Protein AF-A0A925SWY0-F1 (afdb_monomer_lite)

Structure (mmCIF, N/CA/C/O backbone):
data_AF-A0A925SWY0-F1
#
_entry.id   AF-A0A925SWY0-F1
#
loop_
_atom_site.group_PDB
_atom_site.id
_atom_site.type_symbol
_atom_site.label_atom_id
_atom_site.label_alt_id
_atom_site.label_comp_id
_atom_site.label_asym_id
_atom_site.label_entity_id
_atom_site.label_seq_id
_atom_site.pdbx_PDB_ins_code
_atom_site.Cartn_x
_atom_site.Cartn_y
_atom_site.Cartn_z
_atom_site.occupancy
_atom_site.B_iso_or_equiv
_atom_site.auth_seq_id
_atom_site.auth_comp_id
_atom_site.auth_asym_id
_atom_site.auth_atom_id
_atom_site.pdbx_PDB_model_num
ATOM 1 N N . MET A 1 1 ? -48.241 41.321 -64.520 1.00 39.03 1 MET A N 1
ATOM 2 C CA . MET A 1 1 ? -48.816 40.493 -65.595 1.00 39.03 1 MET A CA 1
ATOM 3 C C . MET A 1 1 ? -47.763 39.474 -65.975 1.00 39.03 1 MET A C 1
ATOM 5 O O . MET A 1 1 ? -46.649 39.914 -66.207 1.00 39.03 1 MET A O 1
ATOM 9 N N . GLU A 1 2 ? -48.144 38.190 -65.977 1.00 37.97 2 GLU A N 1
ATOM 10 C CA . GLU A 1 2 ? -47.534 37.083 -66.750 1.00 37.97 2 GLU A CA 1
ATOM 11 C C . GLU A 1 2 ? -46.073 36.686 -66.425 1.00 37.97 2 GLU A C 1
ATOM 13 O O . GLU A 1 2 ? -45.224 37.525 -66.186 1.00 37.97 2 GLU A O 1
ATOM 18 N N . THR A 1 3 ? -45.656 35.418 -66.369 1.00 42.25 3 THR A N 1
ATOM 19 C CA . THR A 1 3 ? -46.301 34.116 -66.618 1.00 42.25 3 THR A CA 1
ATOM 20 C C . THR A 1 3 ? -45.400 33.007 -66.064 1.00 42.25 3 THR A C 1
ATOM 22 O O . THR A 1 3 ? -44.177 33.114 -66.081 1.00 42.25 3 THR A O 1
ATOM 25 N N . ALA A 1 4 ? -46.028 31.924 -65.614 1.00 44.41 4 ALA A N 1
ATOM 26 C CA . ALA A 1 4 ? -45.413 30.678 -65.172 1.00 44.41 4 ALA A CA 1
ATOM 27 C C . ALA A 1 4 ? -44.835 29.818 -66.317 1.00 44.41 4 ALA A C 1
ATOM 29 O O . ALA A 1 4 ? -45.397 29.825 -67.412 1.00 44.41 4 ALA A O 1
ATOM 30 N N . ARG A 1 5 ? -43.812 28.995 -66.006 1.00 41.12 5 ARG A N 1
ATOM 31 C CA . ARG A 1 5 ? -43.623 27.554 -66.360 1.00 41.12 5 ARG A CA 1
ATOM 32 C C . ARG A 1 5 ? -42.175 27.124 -66.028 1.00 41.12 5 ARG A C 1
ATOM 34 O O . ARG A 1 5 ? -41.246 27.774 -66.476 1.00 41.12 5 ARG A O 1
ATOM 41 N N . ALA A 1 6 ? -41.952 26.220 -65.060 1.00 38.09 6 ALA A N 1
ATOM 42 C CA . ALA A 1 6 ? -41.883 24.744 -65.199 1.00 38.09 6 ALA A CA 1
ATOM 43 C C . ALA A 1 6 ? -40.641 24.319 -66.026 1.00 38.09 6 ALA A C 1
ATOM 45 O O . ALA A 1 6 ? -40.458 24.848 -67.108 1.00 38.09 6 ALA A O 1
ATOM 46 N N . LEU A 1 7 ? -39.724 23.421 -65.653 1.00 41.41 7 LEU A N 1
ATOM 47 C CA . LEU A 1 7 ? -39.712 22.189 -64.857 1.00 41.41 7 LEU A CA 1
ATOM 48 C C . LEU A 1 7 ? -38.240 21.830 -64.547 1.00 41.41 7 LEU A C 1
ATOM 50 O O . LEU A 1 7 ? -37.372 22.167 -65.345 1.00 41.41 7 LEU A O 1
ATOM 54 N N . ALA A 1 8 ? -38.011 21.052 -63.482 1.00 37.22 8 ALA A N 1
ATOM 55 C CA . ALA A 1 8 ? -37.183 19.829 -63.449 1.00 37.22 8 ALA A CA 1
ATOM 56 C C . ALA A 1 8 ? -36.442 19.673 -62.109 1.00 37.22 8 ALA A C 1
ATOM 58 O O . ALA A 1 8 ? -35.601 20.489 -61.759 1.00 37.22 8 ALA A O 1
ATOM 59 N N . ALA A 1 9 ? -36.804 18.597 -61.397 1.00 39.03 9 ALA A N 1
ATOM 60 C CA . ALA A 1 9 ? -35.967 17.719 -60.573 1.00 39.03 9 ALA A CA 1
ATOM 61 C C . ALA A 1 9 ? -34.763 18.351 -59.842 1.00 39.03 9 ALA A C 1
ATOM 63 O O . ALA A 1 9 ? -33.804 18.811 -60.446 1.00 39.03 9 ALA A O 1
ATOM 64 N N . SER A 1 10 ? -34.648 18.207 -58.525 1.00 41.66 10 SER A N 1
ATOM 65 C CA . SER A 1 10 ? -34.156 16.934 -57.990 1.00 41.66 10 SER A CA 1
ATOM 66 C C . SER A 1 10 ? -34.475 16.789 -56.504 1.00 41.66 10 SER A C 1
ATOM 68 O O . SER A 1 10 ? -34.121 17.633 -55.685 1.00 41.66 10 SER A O 1
ATOM 70 N N . VAL A 1 11 ? -35.116 15.672 -56.168 1.00 48.31 11 VAL A N 1
ATOM 71 C CA . VAL A 1 11 ? -35.148 15.108 -54.820 1.00 48.31 11 VAL A CA 1
ATOM 72 C C . VAL A 1 11 ? -33.742 14.597 -54.508 1.00 48.31 11 VAL A C 1
ATOM 74 O O . VAL A 1 11 ? -33.259 13.695 -55.184 1.00 48.31 11 VAL A O 1
ATOM 77 N N . ALA A 1 12 ? -33.098 15.145 -53.484 1.00 42.97 12 ALA A N 1
ATOM 78 C CA . ALA A 1 12 ? -31.974 14.496 -52.820 1.00 42.97 12 ALA A CA 1
ATOM 79 C C . ALA A 1 12 ? -32.003 14.883 -51.342 1.00 42.97 12 ALA A C 1
ATOM 81 O O . ALA A 1 12 ? -31.404 15.861 -50.902 1.00 42.97 12 ALA A O 1
ATOM 82 N N . ALA A 1 13 ? -32.780 14.112 -50.587 1.00 45.69 13 ALA A N 1
ATOM 83 C CA . ALA A 1 13 ? -32.613 14.001 -49.155 1.00 45.69 13 ALA A CA 1
ATOM 84 C C . ALA A 1 13 ? -31.200 13.480 -48.869 1.00 45.69 13 ALA A C 1
ATOM 86 O O . ALA A 1 13 ? -30.834 12.417 -49.364 1.00 45.69 13 ALA A O 1
ATOM 87 N N . SER A 1 14 ? -30.448 14.186 -48.033 1.00 45.72 14 SER A N 1
ATOM 88 C CA . SER A 1 14 ? -29.241 13.632 -47.424 1.00 45.72 14 SER A CA 1
ATOM 89 C C . SER A 1 14 ? -29.274 13.943 -45.938 1.00 45.72 14 SER A C 1
ATOM 91 O O . SER A 1 14 ? -28.936 15.037 -45.493 1.00 45.72 14 SER A O 1
ATOM 93 N N . LEU A 1 15 ? -29.756 12.954 -45.188 1.00 45.56 15 LEU A N 1
ATOM 94 C CA . LEU A 1 15 ? -29.661 12.860 -43.740 1.00 45.56 15 LEU A CA 1
ATOM 95 C C . LEU A 1 15 ? -28.187 12.963 -43.330 1.00 45.56 15 LEU A C 1
ATOM 97 O O . LEU A 1 15 ? -27.395 12.069 -43.624 1.00 45.56 15 LEU A O 1
ATOM 101 N N . ALA A 1 16 ? -27.824 14.034 -42.630 1.00 44.03 16 ALA A N 1
ATOM 102 C CA . ALA A 1 16 ? -26.565 14.108 -41.905 1.00 44.03 16 ALA A CA 1
ATOM 103 C C . ALA A 1 16 ? -26.650 13.166 -40.692 1.00 44.03 16 ALA A C 1
ATOM 105 O O . ALA A 1 16 ? -27.007 13.574 -39.589 1.00 44.03 16 ALA A O 1
ATOM 106 N N . PHE A 1 17 ? -26.387 11.877 -40.908 1.00 44.59 17 PHE A N 1
ATOM 107 C CA . PHE A 1 17 ? -26.190 10.932 -39.817 1.00 44.59 17 PHE A CA 1
ATOM 108 C C . PHE A 1 17 ? -24.832 11.241 -39.186 1.00 44.59 17 PHE A C 1
ATOM 110 O O . PHE A 1 17 ? -23.787 11.057 -39.811 1.00 44.59 17 PHE A O 1
ATOM 117 N N . ALA A 1 18 ? -24.852 11.773 -37.965 1.00 46.91 18 ALA A N 1
ATOM 118 C CA . ALA A 1 18 ? -23.662 11.975 -37.161 1.00 46.91 18 ALA A CA 1
ATOM 119 C C . ALA A 1 18 ? -22.962 10.623 -36.971 1.00 46.91 18 ALA A C 1
ATOM 121 O O . ALA A 1 18 ? -23.422 9.765 -36.221 1.00 46.91 18 ALA A O 1
ATOM 122 N N . ALA A 1 19 ? -21.847 10.421 -37.670 1.00 47.28 19 ALA A N 1
ATOM 123 C CA . ALA A 1 19 ? -20.934 9.332 -37.382 1.00 47.28 19 ALA A CA 1
ATOM 124 C C . ALA A 1 19 ? -20.216 9.663 -36.068 1.00 47.28 19 ALA A C 1
ATOM 126 O O . ALA A 1 19 ? -19.109 10.198 -36.059 1.00 47.28 19 ALA A O 1
ATOM 127 N N . SER A 1 20 ? -20.860 9.373 -34.937 1.00 49.78 20 SER A N 1
ATOM 128 C CA . SER A 1 20 ? -20.145 9.175 -33.684 1.00 49.78 20 SER A CA 1
ATOM 129 C C . SER A 1 20 ? -19.265 7.950 -33.896 1.00 49.78 20 SER A C 1
ATOM 131 O O . SER A 1 20 ? -19.716 6.816 -33.747 1.00 49.78 20 SER A O 1
ATOM 133 N N . ALA A 1 21 ? -18.027 8.173 -34.333 1.00 54.19 21 ALA A N 1
ATOM 134 C CA . ALA A 1 21 ? -16.997 7.157 -34.292 1.00 54.19 21 ALA A CA 1
ATOM 135 C C . ALA A 1 21 ? -16.901 6.708 -32.831 1.00 54.19 21 ALA A C 1
ATOM 137 O O . ALA A 1 21 ? -16.357 7.419 -31.987 1.00 54.19 21 ALA A O 1
ATOM 138 N N . MET A 1 22 ? -17.512 5.565 -32.522 1.00 49.16 22 MET A N 1
ATOM 139 C CA . MET A 1 22 ? -17.294 4.858 -31.274 1.00 49.16 22 MET A CA 1
ATOM 140 C C . MET A 1 22 ? -15.820 4.462 -31.300 1.00 49.16 22 MET A C 1
ATOM 142 O O . MET A 1 22 ? -15.460 3.429 -31.864 1.00 49.16 22 MET A O 1
ATOM 146 N N . ALA A 1 23 ? -14.953 5.338 -30.792 1.00 49.50 23 ALA A N 1
ATOM 147 C CA . ALA A 1 23 ? -13.574 4.993 -30.525 1.00 49.50 23 ALA A CA 1
ATOM 148 C C . ALA A 1 23 ? -13.637 3.788 -29.591 1.00 49.50 23 ALA A C 1
ATOM 150 O O . ALA A 1 23 ? -14.076 3.908 -28.446 1.00 49.50 23 ALA A O 1
ATOM 151 N N . ALA A 1 24 ? -13.291 2.611 -30.115 1.00 51.25 24 ALA A N 1
ATOM 152 C CA . ALA A 1 24 ? -13.107 1.441 -29.282 1.00 51.25 24 ALA A CA 1
ATOM 153 C C . ALA A 1 24 ? -12.160 1.859 -28.148 1.00 51.25 24 ALA A C 1
ATOM 155 O O . ALA A 1 24 ? -11.142 2.502 -28.443 1.00 51.25 24 ALA A O 1
ATOM 156 N N . PRO A 1 25 ? -12.489 1.582 -26.873 1.00 54.09 25 PRO A N 1
ATOM 157 C CA . PRO A 1 25 ? -11.560 1.874 -25.798 1.00 54.09 25 PRO A CA 1
ATOM 158 C C . PRO A 1 25 ? -10.226 1.219 -26.162 1.00 54.09 25 PRO A C 1
ATOM 160 O O . PRO A 1 25 ? -10.191 0.048 -26.552 1.00 54.09 25 PRO A O 1
ATOM 163 N N . ALA A 1 26 ? -9.146 2.003 -26.126 1.00 55.38 26 ALA A N 1
ATOM 164 C CA . ALA A 1 26 ? -7.800 1.488 -26.339 1.00 55.38 26 ALA A CA 1
ATOM 165 C C . ALA A 1 26 ? -7.596 0.242 -25.457 1.00 55.38 26 ALA A C 1
ATOM 167 O O . ALA A 1 26 ? -8.154 0.203 -24.355 1.00 55.38 26 ALA A O 1
ATOM 168 N N . PRO A 1 27 ? -6.833 -0.773 -25.909 1.00 54.00 27 PRO A N 1
ATOM 169 C CA . PRO A 1 27 ? -6.616 -1.981 -25.124 1.00 54.00 27 PRO A CA 1
ATOM 170 C C . PRO A 1 27 ? -6.120 -1.590 -23.729 1.00 54.00 27 PRO A C 1
ATOM 172 O O . PRO A 1 27 ? -5.037 -1.023 -23.577 1.00 54.00 27 PRO A O 1
ATOM 175 N N . GLN A 1 28 ? -6.949 -1.837 -22.713 1.00 58.16 28 GLN A N 1
ATOM 176 C CA . GLN A 1 28 ? -6.592 -1.559 -21.331 1.00 58.16 28 GLN A CA 1
ATOM 177 C C . GLN A 1 28 ? -5.459 -2.510 -20.956 1.00 58.16 28 GLN A C 1
ATOM 179 O O . GLN A 1 28 ? -5.623 -3.727 -20.986 1.00 58.16 28 GLN A O 1
ATOM 184 N N . THR A 1 29 ? -4.294 -1.955 -20.632 1.00 75.44 29 THR A N 1
ATOM 185 C CA . THR A 1 29 ? -3.187 -2.753 -20.097 1.00 75.44 29 THR A CA 1
ATOM 186 C C . THR A 1 29 ? -3.582 -3.348 -18.742 1.00 75.44 29 THR A C 1
ATOM 188 O O . THR A 1 29 ? -4.391 -2.753 -18.022 1.00 75.44 29 THR A O 1
ATOM 191 N N . ASP A 1 30 ? -2.987 -4.481 -18.348 1.00 78.69 30 ASP A N 1
ATOM 192 C CA . ASP A 1 30 ? -3.190 -5.074 -17.013 1.00 78.69 30 ASP A CA 1
ATOM 193 C C . ASP A 1 30 ? -2.982 -4.049 -15.885 1.00 78.69 30 ASP A C 1
ATOM 195 O O . ASP A 1 30 ? -3.683 -4.066 -14.873 1.00 78.69 30 ASP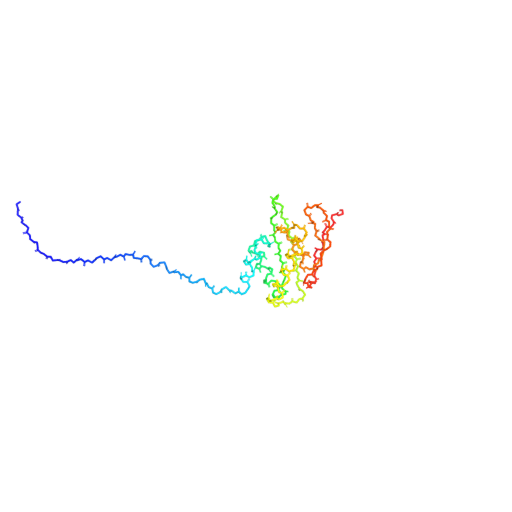 A O 1
ATOM 199 N N . ALA A 1 31 ? -2.058 -3.103 -16.088 1.00 78.25 31 ALA A N 1
ATOM 200 C CA . ALA A 1 31 ? -1.811 -2.003 -15.168 1.00 78.25 31 ALA A CA 1
ATOM 201 C C . ALA A 1 31 ? -3.025 -1.076 -15.019 1.00 78.25 31 ALA A C 1
ATOM 203 O O . ALA A 1 31 ? -3.436 -0.775 -13.901 1.00 78.25 31 ALA A O 1
ATOM 204 N N . SER A 1 32 ? -3.620 -0.654 -16.138 1.00 82.12 32 SER A N 1
ATOM 205 C CA . SER A 1 32 ? -4.792 0.226 -16.152 1.00 82.12 32 SER A CA 1
A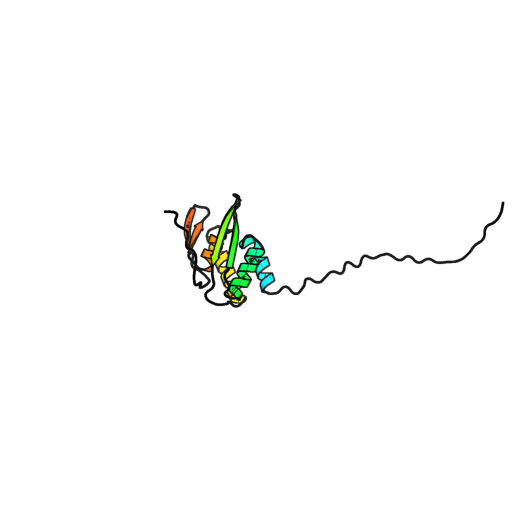TOM 206 C C . SER A 1 32 ? -6.012 -0.451 -15.529 1.00 82.12 32 SER A C 1
ATOM 208 O O . SER A 1 32 ? -6.753 0.190 -14.790 1.00 82.12 32 SER A O 1
ATOM 210 N N . HIS A 1 33 ? -6.200 -1.750 -15.783 1.00 85.50 33 HIS A N 1
ATOM 211 C CA . HIS A 1 33 ? -7.292 -2.517 -15.186 1.00 85.50 33 HIS A CA 1
ATOM 212 C C . HIS A 1 33 ? -7.152 -2.606 -13.658 1.00 85.50 33 HIS A C 1
ATOM 214 O O . HIS A 1 33 ? -8.104 -2.322 -12.931 1.00 85.50 33 HIS A O 1
ATOM 220 N N . LEU A 1 34 ? -5.947 -2.918 -13.160 1.00 85.94 34 LEU A N 1
ATOM 221 C CA . LEU A 1 34 ? -5.655 -2.916 -11.724 1.00 85.94 34 LEU A CA 1
ATOM 222 C C . LEU A 1 34 ? -5.843 -1.518 -11.119 1.00 85.94 34 LEU A C 1
ATOM 224 O O . LEU A 1 34 ? -6.522 -1.378 -10.107 1.00 85.94 34 LEU A O 1
ATOM 228 N N . ALA A 1 35 ? -5.295 -0.475 -11.742 1.00 86.81 35 ALA A N 1
ATOM 229 C CA . ALA A 1 35 ? -5.411 0.886 -11.228 1.00 86.81 35 ALA A CA 1
ATOM 230 C C . ALA A 1 35 ? -6.880 1.322 -11.093 1.00 86.81 35 ALA A C 1
ATOM 232 O O . ALA A 1 35 ? -7.270 1.840 -10.052 1.00 86.81 35 ALA A O 1
ATOM 233 N N . THR A 1 36 ? -7.722 1.043 -12.094 1.00 88.06 36 THR A N 1
ATOM 234 C CA . THR A 1 36 ? -9.161 1.336 -12.021 1.00 88.06 36 THR A CA 1
ATOM 235 C C . THR A 1 36 ? -9.852 0.545 -10.912 1.00 88.06 36 THR A C 1
ATOM 237 O O . THR A 1 36 ? -10.584 1.137 -10.122 1.00 88.06 36 THR A O 1
ATOM 240 N N . GLN A 1 37 ? -9.580 -0.758 -10.792 1.00 87.69 37 GLN A N 1
ATOM 241 C CA . GLN A 1 37 ? -10.143 -1.615 -9.742 1.00 87.69 37 GLN A CA 1
ATOM 242 C C . GLN A 1 37 ? -9.817 -1.118 -8.325 1.00 87.69 37 GLN A C 1
ATOM 244 O O . GLN A 1 37 ? -10.655 -1.204 -7.431 1.00 87.69 37 GLN A O 1
ATOM 249 N N . TYR A 1 38 ? -8.592 -0.639 -8.104 1.00 87.44 38 TYR A N 1
ATOM 250 C CA . TYR A 1 38 ? -8.123 -0.217 -6.784 1.00 87.44 38 TYR A CA 1
ATOM 251 C C . TYR A 1 38 ? -8.214 1.295 -6.564 1.00 87.44 38 TYR A C 1
ATOM 253 O O . TYR A 1 38 ? -7.789 1.765 -5.517 1.00 87.44 38 TYR A O 1
ATOM 261 N N . SER A 1 39 ? -8.770 2.059 -7.506 1.00 88.56 39 SER A N 1
ATOM 262 C CA . SER A 1 39 ? -8.841 3.523 -7.439 1.00 88.56 39 SER A CA 1
ATOM 263 C C . SER A 1 39 ? -9.609 4.025 -6.216 1.00 88.56 39 SER A C 1
ATOM 265 O O . SER A 1 39 ? -9.085 4.840 -5.462 1.00 88.56 39 SER A O 1
ATOM 267 N N . GLU A 1 40 ? -10.803 3.491 -5.957 1.00 86.38 40 GLU A N 1
ATOM 268 C CA . GLU A 1 40 ? -11.606 3.854 -4.782 1.00 86.38 40 GLU A CA 1
ATOM 269 C C . GLU A 1 40 ? -10.906 3.466 -3.475 1.00 86.38 40 GLU A C 1
ATOM 271 O O . GLU A 1 40 ? -10.887 4.235 -2.516 1.00 86.38 40 GLU A O 1
ATOM 276 N N . TRP A 1 41 ? -10.272 2.292 -3.459 1.00 87.00 41 TRP A N 1
ATOM 277 C CA . TRP A 1 41 ? -9.538 1.791 -2.299 1.00 87.00 41 TRP A CA 1
ATOM 278 C C . TRP A 1 41 ? -8.249 2.579 -2.033 1.00 87.00 41 TRP A C 1
ATOM 280 O O . TRP A 1 41 ? -7.907 2.818 -0.884 1.00 87.00 41 TRP A O 1
ATOM 290 N N . ALA A 1 42 ? -7.546 3.020 -3.075 1.00 85.62 42 ALA A N 1
ATOM 291 C CA . ALA A 1 42 ? -6.311 3.792 -2.971 1.00 85.62 42 ALA A CA 1
ATOM 292 C C . ALA A 1 42 ? -6.553 5.291 -2.707 1.00 85.62 42 ALA A C 1
ATOM 294 O O . ALA A 1 42 ? -5.595 6.055 -2.601 1.00 85.62 42 ALA A O 1
ATOM 295 N N . GLY A 1 43 ? -7.812 5.735 -2.640 1.00 85.56 43 GLY A N 1
ATOM 296 C CA . GLY A 1 43 ? -8.180 7.144 -2.478 1.00 85.56 43 GLY A CA 1
ATOM 297 C C . GLY A 1 43 ? -8.055 7.984 -3.756 1.00 85.56 43 GLY A C 1
ATOM 298 O O . GLY A 1 43 ? -7.981 9.207 -3.674 1.00 85.56 43 GLY A O 1
ATOM 299 N N . GLY A 1 44 ? -8.019 7.348 -4.929 1.00 88.62 44 GLY A N 1
ATOM 300 C CA . GLY A 1 44 ? -8.068 7.997 -6.239 1.00 88.62 44 GLY A CA 1
ATOM 301 C C . GLY A 1 44 ? -7.289 7.256 -7.330 1.00 88.62 44 GLY A C 1
ATOM 302 O O . GLY A 1 44 ? -6.414 6.431 -7.060 1.00 88.62 44 GLY A O 1
ATOM 303 N N . GLN A 1 45 ? -7.568 7.604 -8.592 1.00 87.12 45 GLN A N 1
ATOM 304 C CA . GLN A 1 45 ? -6.903 7.007 -9.757 1.00 87.12 45 GLN A CA 1
ATOM 305 C C . GLN A 1 45 ? -5.386 7.269 -9.767 1.00 87.12 45 GLN A C 1
ATOM 307 O O . GLN A 1 45 ? -4.622 6.354 -10.057 1.00 87.12 45 GLN A O 1
ATOM 312 N N . SER A 1 46 ? -4.934 8.479 -9.407 1.00 87.31 46 SER A N 1
ATOM 313 C CA . SER A 1 46 ? -3.499 8.817 -9.371 1.00 87.31 46 SER A CA 1
ATOM 314 C C . SER A 1 46 ? -2.715 7.960 -8.376 1.00 87.31 46 SER A C 1
ATOM 316 O O . SER A 1 46 ? -1.603 7.531 -8.668 1.00 87.31 46 SER A O 1
ATOM 318 N N . ASN A 1 47 ? -3.306 7.671 -7.215 1.00 88.62 47 ASN A N 1
ATOM 319 C CA . ASN A 1 47 ? -2.689 6.819 -6.201 1.00 88.62 47 ASN A CA 1
ATOM 320 C C . ASN A 1 47 ? -2.602 5.364 -6.667 1.00 88.62 47 ASN A C 1
ATOM 322 O O . ASN A 1 47 ? -1.586 4.704 -6.457 1.00 88.62 47 ASN A O 1
ATOM 326 N N . ALA A 1 48 ? -3.659 4.864 -7.309 1.00 89.25 48 ALA A N 1
ATOM 327 C CA . ALA A 1 48 ? -3.680 3.504 -7.825 1.00 89.25 48 ALA A CA 1
ATOM 328 C C . ALA A 1 48 ? -2.681 3.312 -8.978 1.00 89.25 48 ALA A C 1
ATOM 330 O O . ALA A 1 48 ? -1.988 2.296 -9.017 1.00 89.25 48 ALA A O 1
ATOM 331 N N . ASP A 1 49 ? -2.543 4.301 -9.865 1.00 89.31 49 ASP A N 1
ATOM 332 C CA . ASP A 1 49 ? -1.520 4.297 -10.915 1.00 89.31 49 ASP A CA 1
ATOM 333 C C . ASP A 1 49 ? -0.106 4.295 -10.315 1.00 89.31 49 ASP A C 1
ATOM 335 O O . ASP A 1 49 ? 0.698 3.416 -10.630 1.00 89.31 49 ASP A O 1
ATOM 339 N N . ALA A 1 50 ? 0.159 5.186 -9.351 1.00 88.69 50 ALA A N 1
ATOM 340 C CA . ALA A 1 50 ? 1.440 5.249 -8.650 1.00 88.69 50 ALA A CA 1
ATOM 341 C C . ALA A 1 50 ? 1.781 3.932 -7.933 1.00 88.69 50 ALA A C 1
ATOM 343 O O . ALA A 1 50 ? 2.926 3.483 -7.984 1.00 88.69 50 ALA A O 1
ATOM 344 N N . LEU A 1 51 ? 0.798 3.277 -7.305 1.00 87.44 51 LEU A N 1
ATOM 345 C CA . LEU A 1 51 ? 0.969 1.968 -6.670 1.00 87.44 51 LEU A CA 1
ATOM 346 C C . LEU A 1 51 ? 1.352 0.891 -7.674 1.00 87.44 51 LEU A C 1
ATOM 348 O O . LEU A 1 51 ? 2.335 0.177 -7.474 1.00 87.44 51 LEU A O 1
ATOM 352 N N . VAL A 1 52 ? 0.570 0.756 -8.744 1.00 89.12 52 VAL A N 1
ATOM 353 C CA . VAL A 1 52 ? 0.778 -0.293 -9.741 1.00 89.12 52 VAL A CA 1
ATOM 354 C C . VAL A 1 52 ? 2.106 -0.073 -10.460 1.00 89.12 52 VAL A C 1
ATOM 356 O O . VAL A 1 52 ? 2.896 -1.011 -10.571 1.00 89.12 52 VAL A O 1
ATOM 359 N N . ALA A 1 53 ? 2.399 1.160 -10.878 1.00 87.50 53 ALA A N 1
ATOM 360 C CA . ALA A 1 53 ? 3.654 1.516 -11.524 1.00 87.50 53 ALA A CA 1
ATOM 361 C C . ALA A 1 53 ? 4.854 1.353 -10.581 1.00 87.50 53 ALA A C 1
ATOM 363 O O . ALA A 1 53 ? 5.874 0.789 -10.983 1.00 87.50 53 ALA A O 1
ATOM 364 N N . GLY A 1 54 ? 4.752 1.793 -9.325 1.00 86.31 54 GLY A N 1
ATOM 365 C CA . GLY A 1 54 ? 5.849 1.697 -8.366 1.00 86.31 54 GLY A CA 1
ATOM 366 C C . GLY A 1 54 ? 6.152 0.262 -7.953 1.00 86.31 54 GLY A C 1
ATOM 367 O O . GLY A 1 54 ? 7.307 -0.155 -8.013 1.00 86.31 54 GLY A O 1
ATOM 368 N N . LEU A 1 55 ? 5.131 -0.54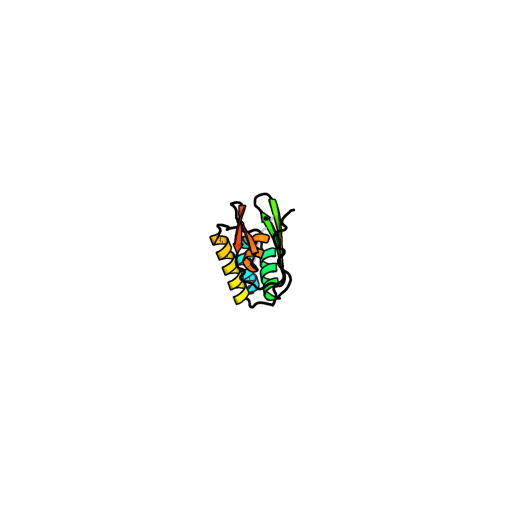9 -7.657 1.00 87.06 55 LEU A N 1
ATOM 369 C CA . LEU A 1 55 ? 5.308 -1.978 -7.364 1.00 87.06 55 LEU A CA 1
ATOM 370 C C . LEU A 1 55 ? 5.852 -2.746 -8.576 1.00 87.06 55 LEU A C 1
ATOM 372 O O . LEU A 1 55 ? 6.710 -3.617 -8.427 1.00 87.06 55 LEU A O 1
ATOM 376 N N . ARG A 1 56 ? 5.395 -2.407 -9.786 1.00 86.12 56 ARG A N 1
ATOM 377 C CA . ARG A 1 56 ? 5.871 -3.028 -11.027 1.00 86.12 56 ARG A CA 1
ATOM 378 C C . ARG A 1 56 ? 7.339 -2.727 -11.297 1.00 86.12 56 ARG A C 1
ATOM 380 O O . ARG A 1 56 ? 8.087 -3.635 -11.644 1.00 86.12 56 ARG A O 1
ATOM 387 N N . ASN A 1 57 ? 7.740 -1.468 -11.160 1.00 84.75 57 ASN A N 1
ATOM 388 C CA . ASN A 1 57 ? 9.078 -1.011 -11.528 1.00 84.75 57 ASN A CA 1
ATOM 389 C C . ASN A 1 57 ? 10.074 -1.044 -10.357 1.00 84.75 57 ASN A C 1
ATOM 391 O O . ASN A 1 57 ? 11.257 -0.793 -10.563 1.00 84.75 57 ASN A O 1
ATOM 395 N N . GLY A 1 58 ? 9.621 -1.350 -9.136 1.00 83.38 58 GLY A N 1
ATOM 396 C CA . GLY A 1 58 ? 10.435 -1.189 -7.928 1.00 83.38 58 GLY A CA 1
ATOM 397 C C . GLY A 1 58 ? 10.767 0.281 -7.646 1.00 83.38 58 GLY A C 1
ATOM 398 O O . GLY A 1 58 ? 11.817 0.585 -7.086 1.00 83.38 58 GLY A O 1
ATOM 399 N N . ALA A 1 59 ? 9.901 1.194 -8.087 1.00 84.75 59 ALA A N 1
ATOM 400 C CA . ALA A 1 59 ? 10.074 2.634 -7.956 1.00 84.75 59 ALA A CA 1
ATOM 401 C C . ALA A 1 59 ? 9.385 3.150 -6.678 1.00 84.75 59 ALA A C 1
ATOM 403 O O . ALA A 1 59 ? 8.454 2.507 -6.183 1.00 84.75 59 ALA A O 1
ATOM 404 N N . PRO A 1 60 ? 9.829 4.296 -6.129 1.00 83.31 60 PRO A N 1
ATOM 405 C CA . PRO A 1 60 ? 9.174 4.908 -4.979 1.00 83.31 60 PRO A CA 1
ATOM 406 C C . PRO A 1 60 ? 7.709 5.233 -5.294 1.00 83.31 60 PRO A C 1
ATOM 408 O O . PRO A 1 60 ? 7.398 5.852 -6.310 1.00 83.31 60 PRO A O 1
ATOM 411 N N . VAL A 1 61 ? 6.820 4.820 -4.396 1.00 87.62 61 VAL A N 1
ATOM 412 C CA . VAL A 1 61 ? 5.388 5.115 -4.413 1.00 87.62 61 VAL A CA 1
ATOM 413 C C . VAL A 1 61 ? 5.124 6.222 -3.408 1.00 87.62 61 VAL A C 1
ATOM 415 O O . VAL A 1 61 ? 5.612 6.172 -2.281 1.00 87.62 61 VAL A O 1
ATOM 418 N N . THR A 1 62 ? 4.320 7.209 -3.790 1.00 87.81 62 THR A N 1
ATOM 419 C CA . THR A 1 62 ? 3.771 8.205 -2.867 1.00 87.81 62 THR A CA 1
ATOM 420 C C . THR A 1 62 ? 2.261 8.216 -3.008 1.00 87.81 62 THR A C 1
ATOM 422 O O . THR A 1 62 ? 1.731 8.267 -4.114 1.00 87.81 62 THR A O 1
ATOM 425 N N . LEU A 1 63 ? 1.586 8.133 -1.872 1.00 88.62 63 LEU A N 1
ATOM 426 C CA . LEU A 1 63 ? 0.144 8.086 -1.741 1.00 88.62 63 LEU A CA 1
ATOM 427 C C . LEU A 1 63 ? -0.327 9.336 -1.026 1.00 88.62 63 LEU A C 1
ATOM 429 O O . LEU A 1 63 ? 0.221 9.695 0.016 1.00 88.62 63 LEU A O 1
ATOM 433 N N . VAL A 1 64 ? -1.363 9.962 -1.573 1.00 88.44 64 VAL A N 1
ATOM 434 C CA . VAL A 1 64 ? -2.003 11.128 -0.967 1.00 88.44 64 VAL A CA 1
ATOM 435 C C . VAL A 1 64 ? -3.498 10.876 -0.923 1.00 88.44 64 VAL A C 1
ATOM 437 O O . VAL A 1 64 ? -4.162 10.880 -1.954 1.00 88.44 64 VAL A O 1
ATOM 440 N N . THR A 1 65 ? -4.034 10.631 0.266 1.00 85.31 65 THR A N 1
ATOM 441 C CA . THR A 1 65 ? -5.467 10.368 0.453 1.00 85.31 65 THR A CA 1
ATOM 442 C C . THR A 1 65 ? -6.108 11.476 1.269 1.00 85.31 65 THR A C 1
ATOM 444 O O . THR A 1 65 ? -5.539 11.924 2.268 1.00 85.31 65 THR A O 1
ATOM 447 N N . ASN A 1 66 ? -7.326 11.852 0.896 1.00 83.25 66 ASN A N 1
ATOM 448 C CA . ASN A 1 66 ? -8.147 12.792 1.644 1.00 83.25 66 ASN A CA 1
ATOM 449 C C . ASN A 1 66 ? -9.172 12.016 2.478 1.00 83.25 66 ASN A C 1
ATOM 451 O O . ASN A 1 66 ? -9.996 11.284 1.935 1.00 83.25 66 ASN A O 1
ATOM 455 N N . GLY A 1 67 ? -9.115 12.174 3.798 1.00 71.38 67 GLY A N 1
ATOM 456 C CA . GLY A 1 67 ? -10.120 11.652 4.718 1.00 71.38 67 GLY A CA 1
ATOM 457 C C . GLY A 1 67 ? -11.420 12.457 4.668 1.00 71.38 67 GLY A C 1
ATOM 458 O O . GLY A 1 67 ? -11.442 13.606 4.218 1.00 71.38 67 GLY A O 1
ATOM 459 N N . ALA A 1 68 ? -12.502 11.864 5.180 1.00 68.50 68 ALA A N 1
ATOM 460 C CA . ALA A 1 68 ? -13.827 12.490 5.234 1.00 68.50 68 ALA A CA 1
ATOM 461 C C . ALA A 1 68 ? -13.823 13.838 5.988 1.00 68.50 68 ALA A C 1
ATOM 463 O O . ALA A 1 68 ? -14.534 14.765 5.606 1.00 68.50 68 ALA A O 1
ATOM 464 N N . ASP A 1 69 ? -12.951 13.989 6.987 1.00 71.25 69 ASP A N 1
ATOM 465 C CA . ASP A 1 69 ? -12.778 15.210 7.787 1.00 71.25 69 ASP A CA 1
ATOM 466 C C . ASP A 1 69 ? -11.907 16.290 7.111 1.00 71.25 69 ASP A C 1
ATOM 468 O O . ASP A 1 69 ? -11.480 17.251 7.749 1.00 71.25 69 ASP A O 1
ATOM 472 N N . ARG A 1 70 ? -11.617 16.146 5.809 1.00 73.31 70 ARG A N 1
ATOM 473 C CA . ARG A 1 70 ? -10.634 16.939 5.038 1.00 73.31 70 ARG A CA 1
ATOM 474 C C . ARG A 1 70 ? -9.179 16.778 5.493 1.00 73.31 70 ARG A C 1
ATOM 476 O O . ARG A 1 70 ? -8.312 17.511 5.021 1.00 73.31 70 ARG A O 1
ATOM 483 N N . SER A 1 71 ? -8.894 15.812 6.360 1.00 77.00 71 SER A N 1
ATOM 484 C CA . SER A 1 71 ? -7.528 15.445 6.735 1.00 77.00 71 SER A CA 1
ATOM 485 C C . SER A 1 71 ? -6.778 14.885 5.530 1.00 77.00 71 SER A C 1
ATOM 487 O O . SER A 1 71 ? -7.297 14.029 4.815 1.00 77.00 71 SER A O 1
ATOM 489 N N . VAL A 1 72 ? -5.552 15.349 5.302 1.00 82.38 72 VAL A N 1
ATOM 490 C CA . VAL A 1 72 ? -4.675 14.817 4.253 1.00 82.38 72 VAL A CA 1
ATOM 491 C C . VAL A 1 72 ? -3.700 13.847 4.905 1.00 82.38 72 VAL A C 1
ATOM 493 O O . VAL A 1 72 ? -2.961 14.235 5.804 1.00 82.38 72 VAL A O 1
ATOM 496 N N . SER A 1 73 ? -3.701 12.595 4.454 1.00 83.25 73 SER A N 1
ATOM 497 C CA . SER A 1 73 ? -2.713 11.591 4.856 1.00 83.25 73 SER A CA 1
ATOM 498 C C . SER A 1 73 ? -1.780 11.336 3.679 1.00 83.25 73 SER A C 1
ATOM 500 O O . SER A 1 73 ? -2.231 11.165 2.541 1.00 83.25 73 SER A O 1
ATOM 502 N N . ILE A 1 74 ? -0.479 11.371 3.959 1.00 86.19 74 ILE A N 1
ATOM 503 C CA . ILE A 1 74 ? 0.586 11.194 2.976 1.00 86.19 74 ILE A CA 1
ATOM 504 C C . ILE A 1 74 ? 1.469 10.057 3.461 1.00 86.19 74 ILE A C 1
ATOM 506 O O . ILE A 1 74 ? 1.979 10.096 4.578 1.00 86.19 74 ILE A O 1
ATOM 510 N N . ALA A 1 75 ? 1.676 9.067 2.605 1.00 84.38 75 ALA A N 1
ATOM 511 C CA . ALA A 1 75 ? 2.547 7.940 2.892 1.00 84.38 75 ALA A CA 1
ATOM 512 C C . ALA A 1 75 ? 3.382 7.608 1.663 1.00 84.38 75 ALA A C 1
ATOM 514 O O . ALA A 1 75 ? 2.976 7.864 0.529 1.00 84.38 75 ALA A O 1
ATOM 515 N N . GLY A 1 76 ? 4.563 7.043 1.875 1.00 83.88 76 GLY A N 1
ATOM 516 C CA . GLY A 1 76 ? 5.477 6.769 0.785 1.00 83.88 76 GLY A CA 1
ATOM 517 C C . GLY A 1 76 ? 6.410 5.623 1.101 1.00 83.88 76 GLY A C 1
ATOM 518 O O . GLY A 1 76 ? 6.908 5.489 2.218 1.00 83.88 76 GLY A O 1
ATOM 519 N N . PHE A 1 77 ? 6.650 4.792 0.096 1.00 82.56 77 PHE A N 1
ATOM 520 C CA . PHE A 1 77 ? 7.492 3.625 0.258 1.00 82.56 77 PHE A CA 1
ATOM 521 C C . PHE A 1 77 ? 8.156 3.165 -1.021 1.00 82.56 77 PHE A C 1
ATOM 523 O O . PHE A 1 77 ? 7.692 3.449 -2.122 1.00 82.56 77 PHE A O 1
ATOM 530 N N . THR A 1 78 ? 9.219 2.383 -0.856 1.00 81.81 78 THR A N 1
ATOM 531 C CA . THR A 1 78 ? 9.988 1.852 -1.979 1.00 81.81 78 THR A CA 1
ATOM 532 C C . THR A 1 78 ? 10.053 0.327 -1.897 1.00 81.81 78 THR A C 1
ATOM 534 O O . THR A 1 78 ? 10.654 -0.205 -0.950 1.00 81.81 78 THR A O 1
ATOM 537 N N . PRO A 1 79 ? 9.470 -0.394 -2.874 1.00 80.12 79 PRO A N 1
ATOM 538 C CA . PRO A 1 79 ? 9.580 -1.848 -2.960 1.00 80.12 79 PRO A CA 1
ATOM 539 C C . PRO A 1 79 ? 11.051 -2.269 -3.063 1.00 80.12 79 PRO A C 1
ATOM 541 O O . PRO A 1 79 ? 11.860 -1.572 -3.674 1.00 80.12 79 PRO A O 1
ATOM 544 N N . THR A 1 80 ? 11.435 -3.408 -2.479 1.00 74.94 80 THR A N 1
ATOM 545 C CA . THR A 1 80 ? 12.832 -3.884 -2.580 1.00 74.94 80 THR A CA 1
ATOM 546 C C . THR A 1 80 ? 13.200 -4.375 -3.977 1.00 74.94 80 THR A C 1
ATOM 548 O O . THR A 1 80 ? 14.384 -4.383 -4.315 1.00 74.94 80 THR A O 1
ATOM 551 N N . ALA A 1 81 ? 12.211 -4.813 -4.760 1.00 76.38 81 ALA A N 1
ATOM 552 C CA . ALA A 1 81 ? 12.384 -5.371 -6.092 1.00 76.38 81 ALA A CA 1
ATOM 553 C C . ALA A 1 81 ? 11.126 -5.148 -6.956 1.00 76.38 81 ALA A C 1
ATOM 555 O O . ALA A 1 81 ? 10.020 -5.086 -6.410 1.00 76.38 81 ALA A O 1
ATOM 556 N N . PRO A 1 82 ? 11.277 -5.064 -8.292 1.00 83.19 82 PRO A N 1
ATOM 557 C CA . PRO A 1 82 ? 10.149 -5.009 -9.217 1.00 83.19 82 PRO A CA 1
ATOM 558 C C . PRO A 1 82 ? 9.304 -6.289 -9.152 1.00 83.19 82 PRO A C 1
ATOM 560 O O . PRO A 1 82 ? 9.833 -7.402 -9.114 1.00 83.19 82 PRO A O 1
ATOM 563 N N . MET A 1 83 ? 7.979 -6.135 -9.163 1.00 81.88 83 MET A N 1
ATOM 564 C CA . MET A 1 83 ? 7.020 -7.236 -9.058 1.00 81.88 83 MET A CA 1
ATOM 565 C C . MET A 1 83 ? 6.294 -7.525 -10.379 1.00 81.88 83 MET A C 1
ATOM 567 O O . MET A 1 83 ? 6.036 -6.655 -11.214 1.00 81.88 83 MET A O 1
ATOM 571 N N . SER A 1 84 ? 5.909 -8.787 -10.576 1.00 85.19 84 SER A N 1
ATOM 572 C CA . SER A 1 84 ? 5.016 -9.171 -11.679 1.00 85.19 84 SER A CA 1
ATOM 573 C C . SER A 1 84 ? 3.586 -8.683 -11.430 1.00 85.19 84 SER A C 1
ATOM 575 O O . SER A 1 84 ? 3.171 -8.642 -10.278 1.00 85.19 84 SER A O 1
ATOM 577 N N . TYR A 1 85 ? 2.799 -8.380 -12.472 1.00 82.12 85 TYR A N 1
ATOM 578 C CA . TYR A 1 85 ? 1.405 -7.920 -12.306 1.00 82.12 85 TYR A CA 1
ATOM 579 C C . TYR A 1 85 ? 0.551 -8.866 -11.444 1.00 82.12 85 TYR A C 1
ATOM 581 O O . TYR A 1 85 ? -0.222 -8.403 -10.609 1.00 82.12 85 TYR A O 1
ATOM 589 N N . GLY A 1 86 ? 0.757 -10.185 -11.550 1.00 81.38 86 GLY A N 1
ATOM 590 C CA . GLY A 1 86 ? 0.098 -11.160 -10.672 1.00 81.38 86 GLY A CA 1
ATOM 591 C C . GLY A 1 86 ? 0.502 -11.035 -9.196 1.00 81.38 86 GLY A C 1
ATOM 592 O O . GLY A 1 86 ? -0.342 -11.161 -8.308 1.00 81.38 86 GLY A O 1
ATOM 593 N N . ALA A 1 87 ? 1.770 -10.720 -8.918 1.00 83.50 87 ALA A N 1
ATOM 594 C CA . ALA A 1 87 ? 2.247 -10.461 -7.561 1.00 83.50 87 ALA A CA 1
ATOM 595 C C . ALA A 1 87 ? 1.703 -9.127 -7.021 1.00 83.50 87 ALA A C 1
ATOM 597 O O . ALA A 1 87 ? 1.266 -9.079 -5.876 1.00 83.50 87 ALA A O 1
ATOM 598 N N . VAL A 1 88 ? 1.640 -8.084 -7.860 1.00 85.44 88 VAL A N 1
ATOM 599 C CA . VAL A 1 88 ? 1.018 -6.792 -7.520 1.00 85.44 88 VAL A CA 1
ATOM 600 C C . VAL A 1 88 ? -0.456 -6.982 -7.156 1.00 85.44 88 VAL A C 1
ATOM 602 O O . VAL A 1 88 ? -0.879 -6.563 -6.084 1.00 85.44 88 VAL A O 1
ATOM 605 N N . SER A 1 89 ? -1.225 -7.680 -7.994 1.00 85.12 89 SER A N 1
ATOM 606 C CA . SER A 1 89 ? -2.637 -7.984 -7.732 1.00 85.12 89 SER A CA 1
ATOM 607 C C . SER A 1 89 ? -2.830 -8.783 -6.438 1.00 85.12 89 SER A C 1
ATOM 609 O O . SER A 1 89 ? -3.679 -8.442 -5.614 1.00 85.12 89 SER A O 1
ATOM 611 N N . THR A 1 90 ? -2.002 -9.807 -6.211 1.00 84.69 90 THR A N 1
ATOM 612 C CA . THR A 1 90 ? -2.069 -10.632 -4.995 1.00 84.69 90 THR A CA 1
ATOM 613 C C . THR A 1 90 ? -1.755 -9.813 -3.741 1.00 84.69 90 THR A C 1
ATOM 615 O O . THR A 1 90 ? -2.449 -9.947 -2.730 1.00 84.69 90 THR A O 1
ATOM 618 N N . ALA A 1 91 ? -0.744 -8.944 -3.802 1.00 85.12 91 ALA A N 1
ATOM 619 C CA . ALA A 1 91 ? -0.384 -8.052 -2.707 1.00 85.12 91 ALA A CA 1
ATOM 620 C C . ALA A 1 91 ? -1.504 -7.045 -2.411 1.00 85.12 91 ALA A C 1
ATOM 622 O O . ALA A 1 91 ? -1.954 -6.959 -1.270 1.00 85.12 91 ALA A O 1
ATOM 623 N N . LEU A 1 92 ? -2.026 -6.363 -3.437 1.00 85.31 92 LEU A N 1
ATOM 624 C CA . LEU A 1 92 ? -3.134 -5.412 -3.299 1.00 85.31 92 LEU A CA 1
ATOM 625 C C . LEU A 1 92 ? -4.396 -6.088 -2.748 1.00 85.31 92 LEU A C 1
ATOM 627 O O . LEU A 1 92 ? -5.006 -5.581 -1.812 1.00 85.31 92 LEU A O 1
ATOM 631 N N . SER A 1 93 ? -4.760 -7.271 -3.253 1.00 86.56 93 SER A N 1
ATOM 632 C CA . SER A 1 93 ? -5.899 -8.041 -2.736 1.00 86.56 93 SER A CA 1
ATOM 633 C C . SER A 1 93 ? -5.691 -8.467 -1.280 1.00 86.56 93 SER A C 1
ATOM 635 O O . SER A 1 93 ? -6.603 -8.357 -0.460 1.00 86.56 93 SER A O 1
ATOM 637 N N . THR A 1 94 ? -4.485 -8.907 -0.916 1.00 86.31 94 THR A N 1
ATOM 638 C CA . THR A 1 94 ? -4.164 -9.278 0.471 1.00 86.31 94 THR A CA 1
ATOM 639 C C . THR A 1 94 ? -4.242 -8.065 1.395 1.00 86.31 94 THR A C 1
ATOM 641 O O . THR A 1 94 ? -4.869 -8.150 2.451 1.00 86.31 94 THR A O 1
ATOM 644 N N . ALA A 1 95 ? -3.671 -6.931 0.986 1.00 86.31 95 ALA A N 1
ATOM 645 C CA . ALA A 1 95 ? -3.720 -5.674 1.723 1.00 86.31 95 ALA A CA 1
ATOM 646 C C . ALA A 1 95 ? -5.167 -5.193 1.917 1.00 86.31 95 ALA A C 1
ATOM 648 O O . ALA A 1 95 ? -5.583 -4.928 3.045 1.00 86.31 95 ALA A O 1
ATOM 649 N N . GLN A 1 96 ? -5.964 -5.179 0.845 1.00 86.62 96 GLN A N 1
ATOM 650 C CA . GLN A 1 96 ? -7.380 -4.819 0.891 1.00 86.62 96 GLN A CA 1
ATOM 651 C C . GLN A 1 96 ? -8.160 -5.723 1.849 1.00 86.62 96 GLN A C 1
ATOM 653 O O . GLN A 1 96 ? -8.916 -5.231 2.682 1.00 86.62 96 GLN A O 1
ATOM 658 N N . ARG A 1 97 ? -7.956 -7.045 1.786 1.00 86.25 97 ARG A N 1
ATOM 659 C CA . ARG A 1 97 ? -8.626 -7.995 2.688 1.00 86.25 97 ARG A CA 1
ATOM 660 C C . ARG A 1 97 ? -8.191 -7.818 4.140 1.00 86.25 97 ARG A C 1
ATOM 662 O O . ARG A 1 97 ? -9.028 -7.958 5.027 1.00 86.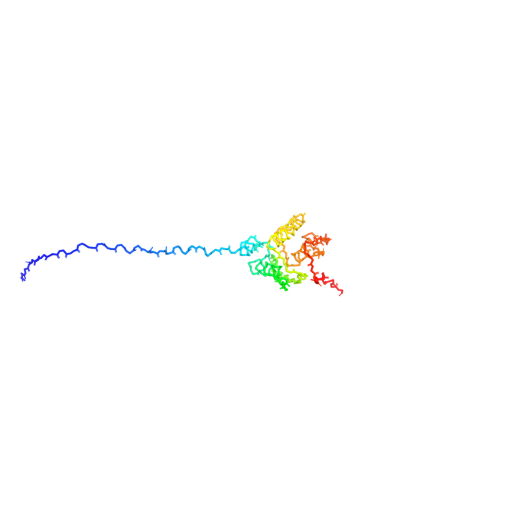25 97 ARG A O 1
ATOM 669 N N . SER A 1 98 ? -6.919 -7.526 4.399 1.00 83.88 98 SER A N 1
ATOM 670 C CA . SER A 1 98 ? -6.427 -7.241 5.751 1.00 83.88 98 SER A CA 1
ATOM 671 C C . SER A 1 98 ? -7.088 -5.994 6.335 1.00 83.88 98 SER A C 1
ATOM 673 O O . SER A 1 98 ? -7.574 -6.054 7.458 1.00 83.88 98 SER A O 1
ATOM 675 N N . LEU A 1 99 ? -7.194 -4.905 5.568 1.00 84.50 99 LEU A N 1
ATOM 676 C CA . LEU A 1 99 ? -7.866 -3.676 6.013 1.00 84.50 99 LEU A CA 1
ATOM 677 C C . LEU A 1 99 ? -9.381 -3.864 6.168 1.00 84.50 99 LEU A C 1
ATOM 679 O O . LEU A 1 99 ? -9.952 -3.444 7.172 1.00 84.50 99 LEU A O 1
ATOM 683 N N . ALA A 1 100 ? -10.020 -4.594 5.252 1.00 85.88 100 ALA A N 1
ATOM 684 C CA . ALA A 1 100 ? -11.441 -4.916 5.351 1.00 85.88 100 ALA A CA 1
ATOM 685 C C . ALA A 1 100 ? -11.768 -5.744 6.607 1.00 85.88 100 ALA A C 1
ATOM 687 O O . ALA A 1 100 ? -12.790 -5.509 7.247 1.00 85.88 100 ALA A O 1
ATOM 688 N N . LYS A 1 101 ? -10.886 -6.670 7.021 1.00 82.56 101 LYS A N 1
ATOM 689 C CA . LYS A 1 101 ? -11.033 -7.410 8.293 1.00 82.56 101 LYS A CA 1
ATOM 690 C C . LYS A 1 101 ? -10.985 -6.502 9.522 1.00 82.56 101 LYS A C 1
ATOM 692 O O . LYS A 1 101 ? -11.556 -6.855 10.547 1.00 82.56 101 LYS A O 1
ATOM 697 N N . LEU A 1 102 ? -10.313 -5.359 9.419 1.00 81.56 102 LEU A N 1
ATOM 698 C CA . LEU A 1 102 ? -10.253 -4.341 10.467 1.00 81.56 102 LEU A CA 1
ATOM 699 C C . LEU A 1 102 ? -11.428 -3.351 10.397 1.00 81.56 102 LEU A C 1
ATOM 701 O O . LEU A 1 102 ? -11.471 -2.410 11.182 1.00 81.56 102 LEU A O 1
ATOM 705 N N . GLY A 1 103 ? -12.371 -3.548 9.467 1.00 82.06 103 GLY A N 1
ATOM 706 C CA . GLY A 1 103 ? -13.508 -2.650 9.245 1.00 82.06 103 GLY A CA 1
ATOM 707 C C . GLY A 1 103 ? -13.165 -1.392 8.442 1.00 82.06 103 GLY A C 1
ATOM 708 O O . GLY A 1 103 ? 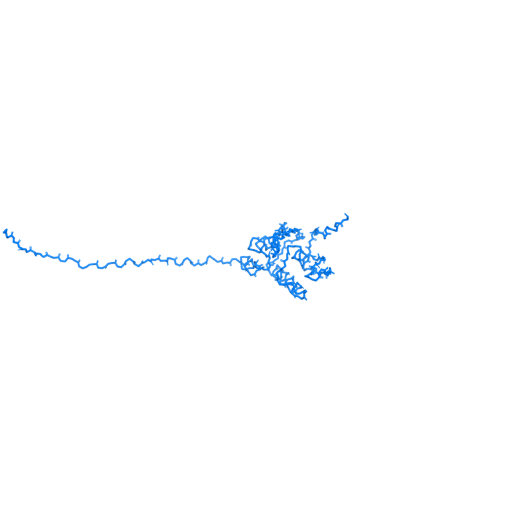-13.968 -0.465 8.391 1.00 82.06 103 GLY A O 1
ATOM 709 N N . ILE A 1 104 ? -11.987 -1.340 7.813 1.00 83.06 104 ILE A N 1
ATOM 710 C CA . ILE A 1 104 ? -11.519 -0.185 7.043 1.00 83.06 104 ILE A CA 1
ATOM 711 C C . ILE A 1 104 ? -11.865 -0.404 5.563 1.00 83.06 104 ILE A C 1
ATOM 713 O O . ILE A 1 104 ? -11.128 -1.073 4.836 1.00 83.06 104 ILE A O 1
ATOM 717 N N . SER A 1 105 ? -12.993 0.157 5.115 1.00 79.94 105 SER A N 1
ATOM 718 C CA . SER A 1 105 ? -13.426 0.094 3.705 1.00 79.94 105 SER A CA 1
ATOM 719 C C . SER A 1 105 ? -12.804 1.185 2.828 1.00 79.94 105 SER A C 1
ATOM 721 O O . SER A 1 105 ? -12.564 0.951 1.646 1.00 79.94 105 SER A O 1
ATOM 723 N N . GLN A 1 106 ? -12.519 2.357 3.403 1.00 81.25 106 GLN A N 1
ATOM 724 C CA . GLN A 1 106 ? -11.857 3.481 2.734 1.00 81.25 106 GLN A CA 1
ATOM 725 C C . GLN A 1 106 ? -10.563 3.808 3.480 1.00 81.25 106 GLN A C 1
ATOM 727 O O . GLN A 1 106 ? -10.587 4.602 4.424 1.00 81.25 106 GLN A O 1
ATOM 732 N N . PRO A 1 107 ? -9.451 3.145 3.141 1.00 83.88 107 PRO A N 1
ATOM 733 C CA . PRO A 1 107 ? -8.215 3.363 3.859 1.00 83.88 107 PRO A CA 1
ATOM 734 C C . PRO A 1 107 ? -7.533 4.669 3.450 1.00 83.88 107 PRO A C 1
ATOM 736 O O . PRO A 1 107 ? -7.677 5.154 2.328 1.00 83.88 107 PRO A O 1
ATOM 739 N N . ASN A 1 108 ? -6.751 5.220 4.371 1.00 86.81 108 ASN A N 1
ATOM 740 C CA . ASN A 1 108 ? -5.856 6.338 4.102 1.00 86.81 108 ASN A CA 1
ATOM 741 C C . ASN A 1 108 ? -4.468 5.855 3.627 1.00 86.81 108 ASN A C 1
ATOM 743 O O . ASN A 1 108 ? -4.157 4.662 3.657 1.00 86.81 108 ASN A O 1
ATOM 747 N N . ALA A 1 109 ? -3.624 6.788 3.188 1.00 86.62 109 ALA A N 1
ATOM 748 C CA . ALA A 1 109 ? -2.299 6.517 2.640 1.00 86.62 109 ALA A CA 1
ATOM 749 C C . ALA A 1 109 ? -1.427 5.690 3.602 1.00 86.62 109 ALA A C 1
ATOM 751 O O . ALA A 1 109 ? -0.798 4.716 3.185 1.00 86.62 109 ALA A O 1
ATOM 752 N N . GLU A 1 110 ? -1.426 6.034 4.891 1.00 82.94 110 GLU A N 1
ATOM 753 C CA . GLU A 1 110 ? -0.659 5.326 5.925 1.00 82.94 110 GLU A CA 1
ATOM 754 C C . GLU A 1 110 ? -1.165 3.893 6.132 1.00 82.94 110 GLU A C 1
ATOM 756 O O . GLU A 1 110 ? -0.371 2.954 6.223 1.00 82.94 110 GLU A O 1
ATOM 761 N N . GLN A 1 111 ? -2.485 3.699 6.130 1.00 85.94 111 GLN A N 1
ATOM 762 C CA . GLN A 1 111 ? -3.110 2.383 6.239 1.00 85.94 111 GLN A CA 1
ATOM 763 C C . GLN A 1 111 ? -2.796 1.497 5.032 1.00 85.94 111 GLN A C 1
ATOM 765 O O . GLN A 1 111 ? -2.492 0.314 5.200 1.00 85.94 111 GLN A O 1
ATOM 770 N N . ILE A 1 112 ? -2.819 2.063 3.822 1.00 86.50 112 ILE A N 1
ATOM 771 C CA . ILE A 1 112 ? -2.435 1.360 2.591 1.00 86.50 112 ILE A CA 1
ATOM 772 C C . ILE A 1 112 ? -0.960 0.950 2.658 1.00 86.50 112 ILE A C 1
ATOM 774 O O . ILE A 1 112 ? -0.632 -0.210 2.402 1.00 86.50 112 ILE A O 1
ATOM 778 N N . GLN A 1 113 ? -0.072 1.868 3.052 1.00 83.62 113 GLN A N 1
ATOM 779 C CA . GLN A 1 113 ? 1.356 1.589 3.212 1.00 83.62 113 GLN A CA 1
ATOM 780 C C . GLN A 1 113 ? 1.588 0.440 4.200 1.00 83.62 113 GLN A C 1
ATOM 782 O O . GLN A 1 113 ? 2.282 -0.526 3.881 1.00 83.62 113 GLN A O 1
ATOM 787 N N . ALA A 1 114 ? 0.983 0.512 5.385 1.00 83.44 114 ALA A N 1
ATOM 788 C CA . ALA A 1 114 ? 1.137 -0.508 6.412 1.00 83.44 114 ALA A CA 1
ATOM 789 C C . ALA A 1 114 ? 0.546 -1.864 5.984 1.00 83.44 114 ALA A C 1
ATOM 791 O O . ALA A 1 114 ? 1.128 -2.905 6.279 1.00 83.44 114 ALA A O 1
ATOM 792 N N . ALA A 1 115 ? -0.555 -1.888 5.228 1.00 84.69 115 ALA A N 1
ATOM 793 C CA . ALA A 1 115 ? -1.113 -3.132 4.696 1.00 84.69 115 ALA A CA 1
ATOM 794 C C . ALA A 1 115 ? -0.238 -3.773 3.601 1.00 84.69 115 ALA A C 1
ATOM 796 O O . ALA A 1 115 ? -0.242 -4.997 3.430 1.00 84.69 115 ALA A O 1
ATOM 797 N N . LEU A 1 116 ? 0.527 -2.966 2.862 1.00 83.50 116 LEU A N 1
ATOM 798 C CA . LEU A 1 116 ? 1.426 -3.449 1.817 1.00 83.50 116 LEU A CA 1
ATOM 799 C C . LEU A 1 116 ? 2.762 -3.905 2.393 1.00 83.50 116 LEU A C 1
ATOM 801 O O . LEU A 1 116 ? 3.161 -5.037 2.159 1.00 83.50 116 LEU A O 1
ATOM 805 N N . ILE A 1 117 ? 3.432 -3.084 3.190 1.00 79.69 117 ILE A N 1
ATOM 806 C CA . ILE A 1 117 ? 4.805 -3.347 3.661 1.00 79.69 117 ILE A CA 1
ATOM 807 C C . ILE A 1 117 ? 4.835 -4.059 5.006 1.00 79.69 117 ILE A C 1
ATOM 809 O O . ILE A 1 117 ? 5.798 -4.744 5.349 1.00 79.69 117 ILE A O 1
ATOM 813 N N . GLY A 1 118 ? 3.752 -3.932 5.761 1.00 67.94 118 GLY A N 1
ATOM 814 C CA . GLY A 1 118 ? 3.715 -4.257 7.172 1.00 67.94 118 GLY A CA 1
ATOM 815 C C . GLY A 1 118 ? 3.974 -3.014 8.007 1.00 67.94 118 GLY A C 1
ATOM 816 O O . GLY A 1 118 ? 4.652 -2.079 7.582 1.00 67.94 118 GLY A O 1
ATOM 817 N N . GLY A 1 119 ? 3.392 -3.001 9.196 1.00 71.50 119 GLY A N 1
ATOM 818 C CA . GLY A 1 119 ? 3.442 -1.861 10.099 1.00 71.50 119 GLY A CA 1
ATOM 819 C C . GLY A 1 119 ? 2.253 -1.871 11.043 1.00 71.50 119 GLY A C 1
ATOM 820 O O . GLY A 1 119 ? 1.564 -2.880 11.185 1.00 71.50 119 GLY A O 1
ATOM 821 N N . GLU A 1 120 ? 2.004 -0.739 11.679 1.00 72.81 120 GLU A N 1
ATOM 822 C CA . GLU A 1 120 ? 0.850 -0.545 12.549 1.00 72.81 120 GLU A CA 1
ATOM 823 C C . GLU A 1 120 ? -0.175 0.314 11.814 1.00 72.81 120 GLU A C 1
ATOM 825 O O . GLU A 1 120 ? 0.172 1.337 11.226 1.00 72.81 120 GLU A O 1
ATOM 830 N N . VAL A 1 121 ? -1.438 -0.107 11.829 1.00 70.25 121 VAL A N 1
ATOM 831 C CA . VAL A 1 121 ? -2.549 0.696 11.314 1.00 70.25 121 VAL A CA 1
ATOM 832 C C . VAL A 1 121 ? -3.387 1.215 12.459 1.00 70.25 121 VAL A C 1
ATOM 834 O O . VAL A 1 121 ? -3.787 0.457 13.342 1.00 70.25 121 VAL A O 1
ATOM 837 N N . VAL A 1 122 ? -3.690 2.509 12.420 1.00 71.81 122 VAL A N 1
ATOM 838 C CA . VAL A 1 122 ? -4.702 3.101 13.291 1.00 71.81 122 VAL A CA 1
ATOM 839 C C . VAL A 1 122 ? -6.062 2.748 12.703 1.00 71.81 122 VAL A C 1
ATOM 841 O O . VAL A 1 122 ? -6.394 3.163 11.594 1.00 71.81 122 VAL A O 1
ATOM 844 N N . THR A 1 123 ? -6.836 1.939 13.414 1.00 66.75 123 THR A N 1
ATOM 845 C CA . THR A 1 123 ? -8.222 1.627 13.038 1.00 66.75 123 THR A CA 1
ATOM 846 C C . THR A 1 123 ? -9.151 2.795 13.367 1.00 66.75 123 THR A C 1
ATOM 848 O O . THR A 1 123 ? -8.806 3.666 14.162 1.00 66.75 123 THR A O 1
ATOM 851 N N . SER A 1 124 ? -10.365 2.801 12.812 1.00 58.59 124 SER A N 1
ATOM 852 C CA . SER A 1 124 ? -11.388 3.821 13.104 1.00 58.59 124 SER A CA 1
ATOM 853 C C . SER A 1 124 ? -11.741 3.936 14.597 1.00 58.59 124 SER A C 1
ATOM 855 O O . SER A 1 124 ? -12.247 4.965 15.027 1.00 58.59 124 SER A O 1
ATOM 857 N N . ASN A 1 125 ? -11.427 2.911 15.396 1.00 59.59 125 ASN A N 1
ATOM 858 C CA . ASN A 1 125 ? -11.604 2.902 16.851 1.00 59.59 125 ASN A CA 1
ATOM 859 C C . ASN A 1 125 ? -10.399 3.489 17.615 1.00 59.59 125 ASN A C 1
ATOM 861 O O . ASN A 1 125 ? -10.334 3.373 18.835 1.00 59.59 125 ASN A O 1
ATOM 865 N N . GLY A 1 126 ? -9.405 4.045 16.913 1.00 61.75 126 GLY A N 1
ATOM 866 C CA . GLY A 1 126 ? -8.156 4.543 17.495 1.00 61.75 126 GLY A CA 1
ATOM 867 C C . GLY A 1 126 ? -7.184 3.445 17.943 1.00 61.75 126 GLY A C 1
ATOM 868 O O . GLY A 1 126 ? -6.120 3.752 18.473 1.00 61.75 126 GLY A O 1
ATOM 869 N N . ALA A 1 127 ? -7.516 2.167 17.734 1.00 68.50 127 ALA A N 1
ATOM 870 C CA . ALA A 1 127 ? -6.642 1.060 18.104 1.00 68.50 127 ALA A CA 1
ATOM 871 C C . ALA A 1 127 ? -5.536 0.874 17.058 1.00 68.50 127 ALA A C 1
ATOM 873 O O . ALA A 1 127 ? -5.834 0.736 15.866 1.00 68.50 127 ALA A O 1
ATOM 874 N N . LEU A 1 128 ? -4.285 0.837 17.523 1.00 71.62 128 LEU A N 1
ATOM 875 C CA . LEU A 1 128 ? -3.119 0.437 16.740 1.00 71.62 128 LEU A CA 1
ATOM 876 C C . LEU A 1 128 ? -3.119 -1.083 16.593 1.00 71.62 128 LEU A C 1
ATOM 878 O O . LEU A 1 128 ? -3.027 -1.810 17.583 1.00 71.62 128 LEU A O 1
ATOM 882 N N . VAL A 1 129 ? -3.242 -1.565 15.359 1.00 74.56 129 VAL A N 1
ATOM 883 C CA . VAL A 1 129 ? -3.211 -2.997 15.058 1.00 74.56 129 VAL A CA 1
ATOM 884 C C . VAL A 1 129 ? -2.010 -3.296 14.166 1.00 74.56 129 VAL A C 1
ATOM 886 O O . VAL A 1 129 ? -1.888 -2.689 13.098 1.00 74.56 129 VAL A O 1
ATOM 889 N N . PRO A 1 130 ? -1.126 -4.236 14.549 1.00 74.12 130 PRO A N 1
ATOM 890 C CA . PRO A 1 130 ? -0.048 -4.663 13.676 1.00 74.12 130 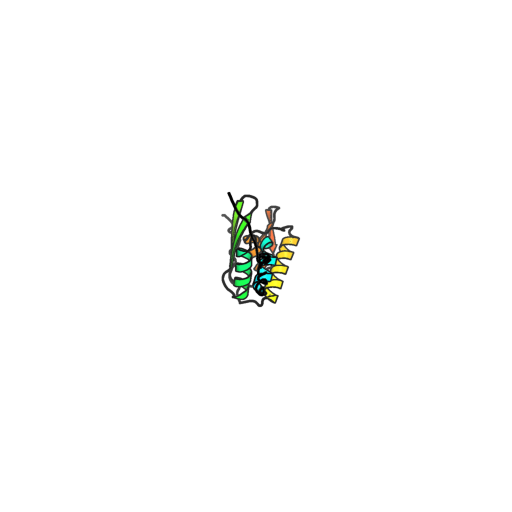PRO A CA 1
ATOM 891 C C . PRO A 1 130 ? -0.625 -5.440 12.489 1.00 74.12 130 PRO A C 1
ATOM 893 O O . PRO A 1 130 ? -1.312 -6.452 12.650 1.00 74.12 130 PRO A O 1
ATOM 896 N N . VAL A 1 131 ? -0.323 -4.981 11.279 1.00 75.25 131 VAL A N 1
ATOM 897 C CA . VAL A 1 131 ? -0.624 -5.677 10.027 1.00 75.25 131 VAL A CA 1
ATOM 898 C C . VAL A 1 131 ? 0.647 -6.272 9.453 1.00 75.25 131 VAL A C 1
ATOM 900 O O . VAL A 1 131 ? 1.712 -5.653 9.412 1.00 75.25 131 VAL A O 1
ATOM 903 N N . ARG A 1 132 ? 0.525 -7.513 8.985 1.00 74.88 132 ARG A N 1
ATOM 904 C CA . ARG A 1 132 ? 1.606 -8.197 8.287 1.00 74.88 132 ARG A CA 1
ATOM 905 C C . ARG A 1 132 ? 1.630 -7.737 6.833 1.00 74.88 132 ARG A C 1
ATOM 907 O O . ARG A 1 132 ? 0.635 -7.887 6.127 1.00 74.88 132 ARG A O 1
ATOM 914 N N . GLY A 1 133 ? 2.777 -7.226 6.402 1.00 71.12 133 GLY A N 1
ATOM 915 C CA . GLY A 1 133 ? 3.003 -6.819 5.022 1.00 71.12 133 GLY A CA 1
ATOM 916 C C . GLY A 1 133 ? 2.912 -7.973 4.042 1.00 71.12 133 GLY A C 1
ATOM 917 O O . GLY A 1 133 ? 3.329 -9.095 4.340 1.00 71.12 133 GLY A O 1
ATOM 918 N N . SER A 1 134 ? 2.393 -7.674 2.858 1.00 73.19 134 SER A N 1
ATOM 919 C CA . SER A 1 134 ? 2.374 -8.571 1.701 1.00 73.19 134 SER A CA 1
ATOM 920 C C . SER A 1 134 ? 3.535 -8.314 0.725 1.00 73.19 134 SER A C 1
ATOM 922 O O . SER A 1 134 ? 3.801 -9.143 -0.142 1.00 73.19 134 SER A O 1
ATOM 924 N N . VAL A 1 135 ? 4.259 -7.203 0.892 1.00 68.12 135 VAL A N 1
ATOM 925 C CA . VAL A 1 135 ? 5.341 -6.705 0.035 1.00 68.12 135 VAL A CA 1
ATOM 926 C C . VAL A 1 135 ? 6.593 -6.474 0.878 1.00 68.12 135 VAL A C 1
ATOM 928 O O . VAL A 1 135 ? 6.561 -5.770 1.884 1.00 68.12 135 VAL A O 1
ATOM 931 N N . ALA A 1 136 ? 7.733 -7.009 0.442 1.00 66.62 136 ALA A N 1
ATOM 932 C CA . ALA A 1 136 ? 9.022 -6.631 1.014 1.00 66.62 136 ALA A CA 1
ATOM 933 C C . ALA A 1 136 ? 9.419 -5.229 0.511 1.00 66.62 136 ALA A C 1
ATOM 935 O O . ALA A 1 136 ? 9.535 -5.014 -0.696 1.00 66.62 136 ALA A O 1
ATOM 936 N N . SER A 1 137 ? 9.648 -4.276 1.418 1.00 61.44 137 SER A N 1
ATOM 937 C CA . SER A 1 137 ? 10.057 -2.900 1.071 1.00 61.44 137 SER A CA 1
ATOM 938 C C . SER A 1 137 ? 11.288 -2.477 1.869 1.00 61.44 137 SER A C 1
ATOM 940 O O . SER A 1 137 ? 11.486 -2.941 2.990 1.00 61.44 137 SER A O 1
ATOM 942 N N . ARG A 1 138 ? 12.149 -1.631 1.281 1.00 51.88 138 ARG A N 1
ATOM 943 C CA . ARG A 1 138 ? 13.430 -1.213 1.900 1.00 51.88 138 ARG A CA 1
ATOM 944 C C . ARG A 1 138 ? 13.272 -0.035 2.872 1.00 51.88 138 ARG A C 1
ATOM 946 O O . ARG A 1 138 ? 14.234 0.380 3.504 1.00 51.88 138 ARG A O 1
ATOM 953 N N . GLY A 1 139 ? 12.065 0.496 3.006 1.00 54.03 139 GLY A N 1
ATOM 954 C CA . GLY A 1 139 ? 11.750 1.570 3.931 1.00 54.03 139 GLY A CA 1
ATOM 955 C C . GLY A 1 139 ? 10.246 1.759 4.011 1.00 54.03 139 GLY A C 1
ATOM 956 O O . GLY A 1 139 ? 9.571 1.808 2.983 1.00 54.03 139 GLY A O 1
ATOM 957 N N . GLY A 1 140 ? 9.746 1.836 5.237 1.00 53.41 140 GLY A N 1
ATOM 958 C CA . GLY A 1 140 ? 8.440 2.379 5.565 1.00 53.41 140 GLY A CA 1
ATOM 959 C C . GLY A 1 140 ? 8.675 3.409 6.655 1.00 53.41 140 GLY A C 1
ATOM 960 O O . GLY A 1 140 ? 9.291 3.090 7.674 1.00 53.41 140 GLY A O 1
ATOM 961 N N . SER A 1 141 ? 8.245 4.645 6.426 1.00 49.81 141 SER A N 1
ATOM 962 C CA . SER A 1 141 ? 8.155 5.622 7.504 1.00 49.81 141 SER A CA 1
ATOM 963 C C . SER A 1 141 ? 7.127 5.069 8.488 1.00 49.81 141 SER A C 1
ATOM 965 O O . SER A 1 141 ? 5.934 5.050 8.185 1.00 49.81 141 SER A O 1
ATOM 967 N N . GLY A 1 142 ? 7.597 4.503 9.603 1.00 46.25 142 GLY A N 1
ATOM 968 C CA . GLY A 1 142 ? 6.729 4.111 10.713 1.00 46.25 142 GLY A CA 1
ATOM 969 C C . GLY A 1 142 ? 5.954 5.327 11.227 1.00 46.25 142 GLY A C 1
ATOM 970 O O . GLY A 1 142 ? 6.357 6.458 10.928 1.00 46.25 142 GLY A O 1
ATOM 971 N N . PRO A 1 143 ? 4.856 5.124 11.978 1.00 40.31 143 PRO A N 1
ATOM 972 C CA . PRO A 1 143 ? 4.086 6.233 12.521 1.00 40.31 143 PRO A CA 1
ATOM 973 C C . PRO A 1 143 ? 5.047 7.162 13.260 1.00 40.31 143 PRO A C 1
ATOM 975 O O . PRO A 1 143 ? 5.781 6.734 14.155 1.00 40.31 143 PRO A O 1
ATOM 978 N N . VAL A 1 144 ? 5.091 8.426 12.838 1.00 39.72 144 VAL A N 1
ATOM 979 C CA . VAL A 1 144 ? 5.776 9.474 13.584 1.00 39.72 144 VAL A CA 1
ATOM 980 C C . VAL A 1 144 ? 5.037 9.596 14.910 1.00 39.72 144 VAL A C 1
ATOM 982 O O . VAL A 1 144 ? 4.032 10.286 15.034 1.00 39.72 144 VAL A O 1
ATOM 985 N N . ALA A 1 145 ? 5.496 8.841 15.904 1.00 39.19 145 ALA A N 1
ATOM 986 C CA . ALA A 1 145 ? 5.112 9.048 17.281 1.00 39.19 145 ALA A CA 1
ATOM 987 C C . ALA A 1 145 ? 5.573 10.463 17.631 1.00 39.19 145 ALA A C 1
ATOM 989 O O . ALA A 1 145 ? 6.763 10.698 17.854 1.00 39.19 145 ALA A O 1
ATOM 990 N N . SER A 1 146 ? 4.637 11.412 17.596 1.00 38.41 146 SER A N 1
ATOM 991 C CA . SER A 1 146 ? 4.806 12.721 18.207 1.00 38.41 146 SER A CA 1
ATOM 992 C C . SER A 1 146 ? 5.234 12.480 19.655 1.00 38.41 146 SER A C 1
ATOM 994 O O . SER A 1 146 ? 4.468 11.934 20.449 1.00 38.41 146 SER A O 1
ATOM 996 N N . ARG A 1 147 ? 6.499 12.781 19.947 1.00 41.75 147 ARG A N 1
ATOM 997 C CA . ARG A 1 147 ? 7.015 12.906 21.309 1.00 41.75 147 ARG A CA 1
ATOM 998 C C . ARG A 1 147 ? 6.826 14.337 21.772 1.00 41.75 147 ARG A C 1
ATOM 1000 O O . ARG A 1 147 ? 6.984 15.235 20.915 1.00 41.75 147 ARG A O 1
#

Foldseek 3Di:
DDDDDDDDDDDDDDDPDPPPPPPDPDPQDLLNVQLVVCQQQLQHSVQSSQLSVQLQAQHKHWGWHQDPVRDIDIWIFGFPDHDDSVLSVVQQVQLCVQCVVLVRNHDHRLSSLCSACWAWDQGPVRDTDTHDHSTHTPDTPHPPPPD

Sequence (147 aa):
METARALAASVAASLAFAASAMAAPAPQTDASHLATQYSEWAGGQSNADALVAGLRNGAPVTLVTNGADRSVSIAGFTPTAPMSYGAVSTALSTAQRSLAKLGISQPNAEQIQAALIGGEVVTSNGALVPVRGSVASRGGSGPVASR

Radius of gyration: 26.9 Å; chains: 1; bounding box: 62×52×88 Å

pLDDT: mean 72.09, std 16.94, range [37.22, 89.31]

Secondary structure (DSSP, 8-state):
-----------------------PPP---HHHHHHHHHTTTTTSHHHHHHHHHHHHHTPPEEEEEE-TTS-EEEEEEEESS---HHHHHHHHHHHHHHHHHTT-SS--HHHHHHHHH-EEEE-TTS-EEEE--SS-EEEE-------